Protein AF-A0A6J4RDT0-F1 (afdb_monomer)

Organism: NCBI:txid481133

Foldseek 3Di:
DVVVVCCPDPVNVVVVVVCVVPVVVVVVCCCPPVVLVPDPDDDDVSNVVSSVVSSVVVVVVVVVPDDDDDDDDDDDDDDDDDPPPPVVVVVVVCVVPPD

Radius of gyration: 31.19 Å; Cα contacts (8 Å, |Δi|>4): 28; chains: 1; bounding box: 70×36×75 Å

Secondary structure (DSSP, 8-state):
-HHHHHHHSHHHHHHHHHHHHHTHHHHHHHHHHSSGGG----SHHHHHHHHHHHHHHHHHHHHHT-------PPPPPPPPPPTTHHHHHHHHHHHHH--

Nearest PDB structures (foldseek):
  7qho-assembly1_I  TM=3.243E-01  e=5.105E+00  Corynebacterium glutamicum ATCC 13032

Mean predicted aligned error: 12.27 Å

pLDDT: mean 88.05, std 12.33, range [53.81, 98.19]

Structure (mmCIF, N/CA/C/O backbone):
data_AF-A0A6J4RDT0-F1
#
_entry.id   AF-A0A6J4RDT0-F1
#
loop_
_atom_site.group_PDB
_atom_site.id
_atom_site.type_symbol
_atom_site.label_atom_id
_atom_site.label_alt_id
_atom_site.label_comp_id
_atom_site.label_asym_id
_atom_site.label_entity_id
_atom_site.label_seq_id
_atom_site.pdbx_PDB_ins_code
_atom_site.Cartn_x
_atom_site.Cartn_y
_atom_site.Cartn_z
_atom_site.occupancy
_atom_site.B_iso_or_equiv
_atom_site.auth_seq_id
_atom_site.auth_comp_id
_atom_site.auth_asym_id
_atom_site.auth_at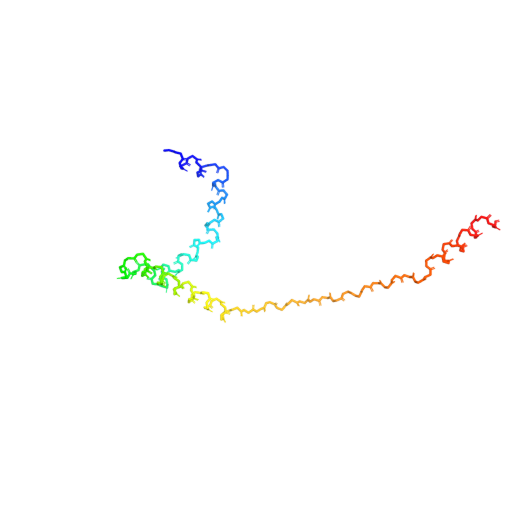om_id
_atom_site.pdbx_PDB_model_num
ATOM 1 N N . MET A 1 1 ? -17.204 -1.761 -25.384 1.00 74.19 1 MET A N 1
ATOM 2 C CA . MET A 1 1 ? -18.210 -1.179 -24.455 1.00 74.19 1 MET A CA 1
ATOM 3 C C . MET A 1 1 ? -18.653 -2.051 -23.260 1.00 74.19 1 MET A C 1
ATOM 5 O O . MET A 1 1 ? -19.203 -1.494 -22.318 1.00 74.19 1 MET A O 1
ATOM 9 N N . ARG A 1 2 ? -18.393 -3.372 -23.187 1.00 88.94 2 ARG A N 1
ATOM 10 C CA . ARG A 1 2 ? -18.879 -4.222 -22.063 1.00 88.94 2 ARG A CA 1
ATOM 11 C C . ARG A 1 2 ? -18.283 -3.895 -20.680 1.00 88.94 2 ARG A C 1
ATOM 13 O O . ARG A 1 2 ? -18.996 -3.928 -19.682 1.00 88.94 2 ARG A O 1
ATOM 20 N N . ALA A 1 3 ? -16.990 -3.578 -20.600 1.00 90.50 3 ALA A N 1
ATOM 21 C CA . ALA A 1 3 ? -16.331 -3.269 -19.325 1.00 90.50 3 ALA A CA 1
ATOM 22 C C . ALA A 1 3 ? -16.846 -1.962 -18.693 1.00 90.50 3 ALA A C 1
ATOM 24 O O . ALA A 1 3 ? -17.103 -1.918 -17.491 1.00 90.50 3 ALA A O 1
ATOM 25 N N . PHE A 1 4 ? -17.076 -0.934 -19.516 1.00 93.19 4 PHE A N 1
ATOM 26 C CA . PHE A 1 4 ? -17.646 0.341 -19.079 1.00 93.19 4 PHE A CA 1
ATOM 27 C C . PHE A 1 4 ? -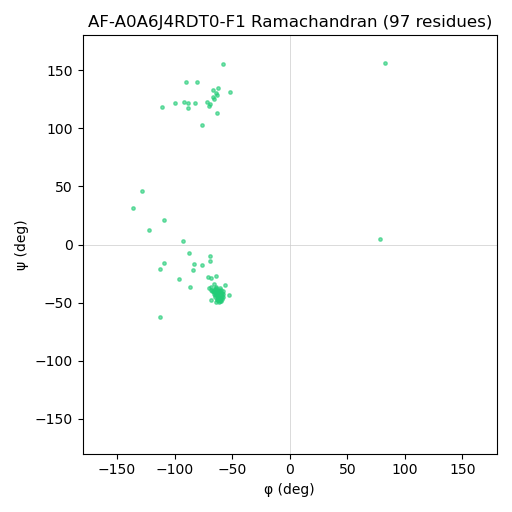19.055 0.157 -18.498 1.00 93.19 4 PHE A C 1
ATOM 29 O O . PHE A 1 4 ? -19.323 0.594 -17.380 1.00 93.19 4 PHE A O 1
ATOM 36 N N . ALA A 1 5 ? -19.922 -0.592 -19.188 1.00 95.00 5 ALA A N 1
ATOM 37 C CA . ALA A 1 5 ? -21.261 -0.912 -18.690 1.00 95.00 5 ALA A CA 1
ATOM 38 C C . ALA A 1 5 ? -21.224 -1.646 -17.330 1.00 95.00 5 ALA A C 1
ATOM 40 O O . ALA A 1 5 ? -21.981 -1.316 -16.416 1.00 95.00 5 ALA A O 1
ATOM 41 N N . ARG A 1 6 ? -20.281 -2.585 -17.139 1.00 93.25 6 ARG A N 1
ATOM 42 C CA . ARG A 1 6 ? -20.078 -3.277 -15.850 1.00 93.25 6 ARG A CA 1
ATOM 43 C C . ARG A 1 6 ? -19.653 -2.322 -14.734 1.00 93.25 6 ARG A C 1
ATOM 45 O O . ARG A 1 6 ? -20.168 -2.437 -13.622 1.00 93.25 6 ARG A O 1
ATOM 52 N N . GLN A 1 7 ? -18.760 -1.373 -15.016 1.00 93.81 7 GLN A N 1
ATOM 53 C CA . GLN A 1 7 ? -18.344 -0.360 -14.040 1.00 93.81 7 GLN A CA 1
ATOM 54 C C . GLN A 1 7 ? -19.482 0.594 -13.656 1.00 93.81 7 GLN A C 1
ATOM 56 O O . GLN A 1 7 ? -19.560 0.998 -12.497 1.00 93.81 7 GLN A O 1
ATOM 61 N N . GLN A 1 8 ? -20.379 0.919 -14.593 1.00 95.38 8 GLN A N 1
ATOM 62 C CA . GLN A 1 8 ? -21.519 1.810 -14.348 1.00 95.38 8 GLN A CA 1
ATOM 63 C C . GLN A 1 8 ? -22.668 1.160 -13.563 1.00 95.38 8 GLN A C 1
ATOM 65 O O . GLN A 1 8 ? -23.494 1.870 -12.982 1.00 95.38 8 GLN A O 1
ATOM 70 N N . SER A 1 9 ? -22.708 -0.174 -13.488 1.00 97.25 9 SER A N 1
ATOM 71 C CA . SER A 1 9 ? -23.679 -0.898 -12.661 1.00 97.25 9 SER A CA 1
ATOM 72 C C . SER A 1 9 ? -23.587 -0.506 -11.178 1.00 97.25 9 SER A C 1
ATOM 74 O O . SER A 1 9 ? -22.530 -0.107 -10.682 1.00 97.25 9 SER A O 1
ATOM 76 N N . ARG A 1 10 ? -24.682 -0.681 -10.423 1.00 97.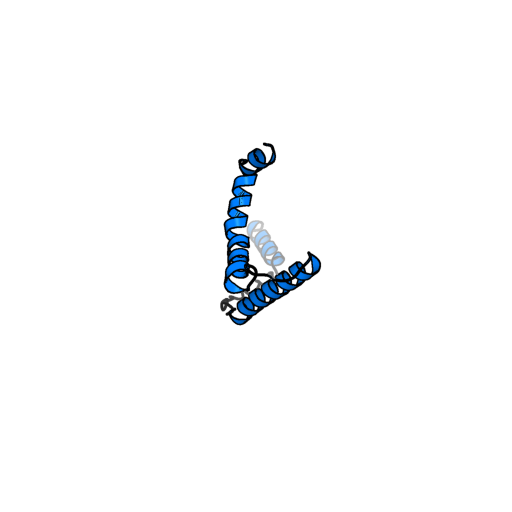00 10 ARG A N 1
ATOM 77 C CA . ARG A 1 10 ? -24.693 -0.458 -8.961 1.00 97.00 10 ARG A CA 1
ATOM 78 C C . ARG A 1 10 ? -23.576 -1.237 -8.252 1.00 97.00 10 ARG A C 1
ATOM 80 O O . ARG A 1 10 ? -22.869 -0.674 -7.416 1.00 97.00 10 ARG A O 1
ATOM 87 N N . LYS A 1 11 ? -23.371 -2.504 -8.636 1.00 97.19 11 LYS A N 1
ATOM 88 C CA . LYS A 1 11 ? -22.282 -3.356 -8.131 1.00 97.19 11 LYS A CA 1
ATOM 89 C C . LYS A 1 11 ? -20.913 -2.763 -8.470 1.00 97.19 11 LYS A C 1
ATOM 91 O O . LYS A 1 11 ? -20.087 -2.608 -7.577 1.00 97.19 11 LYS A O 1
ATOM 96 N N . GLY A 1 12 ? -20.689 -2.376 -9.726 1.00 97.12 12 GLY A N 1
ATOM 97 C CA . GLY A 1 12 ? -19.435 -1.765 -10.179 1.00 97.12 12 GLY A CA 1
ATOM 98 C C . GLY A 1 12 ? -19.087 -0.487 -9.414 1.00 97.12 12 GLY A C 1
ATOM 99 O O . GLY A 1 12 ? -17.967 -0.347 -8.923 1.00 97.12 12 GLY A O 1
ATOM 100 N N . LYS A 1 13 ? -20.069 0.399 -9.214 1.00 96.81 13 LYS A N 1
ATOM 101 C CA . LYS A 1 13 ? -19.910 1.636 -8.434 1.00 96.81 13 LYS A CA 1
ATOM 102 C C . LYS A 1 13 ? -19.558 1.359 -6.971 1.00 96.81 13 LYS A C 1
ATOM 104 O O . LYS A 1 13 ? -18.642 1.989 -6.443 1.00 96.81 13 LYS A O 1
ATOM 109 N N . ARG A 1 14 ? -20.230 0.394 -6.327 1.00 97.62 14 ARG A N 1
ATOM 110 C CA . ARG A 1 14 ? -19.909 -0.033 -4.952 1.00 97.62 14 ARG A CA 1
ATOM 111 C C . ARG A 1 14 ? -18.478 -0.571 -4.859 1.00 97.62 14 ARG A C 1
ATOM 113 O O . ARG A 1 14 ? -17.721 -0.121 -4.006 1.00 97.62 14 ARG A O 1
ATOM 120 N N . MET A 1 15 ? -18.088 -1.468 -5.765 1.00 96.88 15 MET A N 1
ATOM 121 C CA . MET A 1 15 ? -16.741 -2.050 -5.770 1.00 96.88 15 MET A CA 1
ATOM 122 C C . MET A 1 15 ? -15.652 -1.008 -6.039 1.00 96.88 15 MET A C 1
ATOM 124 O O . MET A 1 15 ? -14.594 -1.059 -5.417 1.00 96.88 15 MET A O 1
ATOM 128 N N . LYS A 1 16 ? -15.912 -0.023 -6.911 1.00 95.56 16 LYS A N 1
ATOM 129 C CA . LYS A 1 16 ? -14.987 1.095 -7.146 1.00 95.56 16 LYS A CA 1
ATOM 130 C C . LYS A 1 16 ? -14.740 1.891 -5.864 1.00 95.56 16 LYS A C 1
ATOM 132 O O . LYS A 1 16 ? -13.582 2.133 -5.538 1.00 95.56 16 LYS A O 1
ATOM 137 N N . ARG A 1 17 ? -15.802 2.265 -5.141 1.00 96.56 17 ARG A N 1
ATOM 138 C CA . ARG A 1 17 ? -15.688 3.005 -3.871 1.00 96.56 17 ARG A CA 1
ATOM 139 C C . ARG A 1 17 ? -14.903 2.21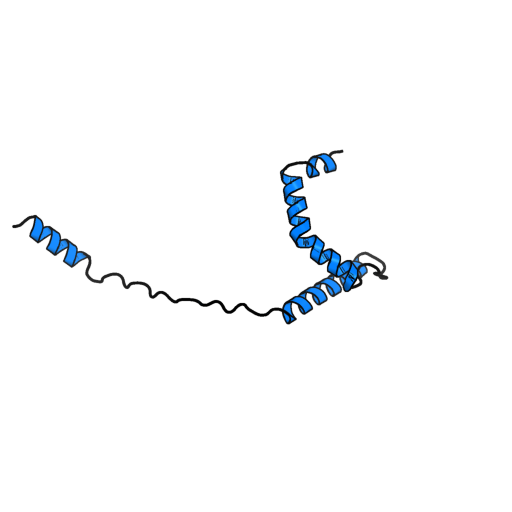3 -2.829 1.00 96.56 17 ARG A C 1
ATOM 141 O O . ARG A 1 17 ? -13.985 2.760 -2.237 1.00 96.56 17 ARG A O 1
ATOM 148 N N . LEU A 1 18 ? -15.204 0.921 -2.679 1.00 96.75 18 LEU A N 1
ATOM 149 C CA . LEU A 1 18 ? -14.481 0.045 -1.755 1.00 96.75 18 LEU A CA 1
ATOM 150 C C . LEU A 1 18 ? -12.986 -0.021 -2.089 1.00 96.75 18 LEU A C 1
ATOM 152 O O . LEU A 1 18 ? -12.149 0.091 -1.202 1.00 96.75 18 LEU A O 1
ATOM 156 N N . ARG A 1 19 ? -12.632 -0.156 -3.373 1.00 96.44 19 ARG A N 1
ATOM 157 C CA . ARG A 1 19 ? -11.231 -0.154 -3.820 1.00 96.44 19 ARG A CA 1
ATOM 158 C C . ARG A 1 19 ? -10.536 1.167 -3.478 1.00 96.44 19 ARG A C 1
ATOM 160 O O . ARG A 1 19 ? -9.430 1.155 -2.947 1.00 96.44 19 ARG A O 1
ATOM 167 N N . GLN A 1 20 ? -11.208 2.288 -3.755 1.00 96.25 20 GLN A N 1
ATOM 168 C CA . GLN A 1 20 ? -10.710 3.634 -3.463 1.00 96.25 20 GLN A CA 1
ATOM 169 C C . GLN A 1 20 ? -10.468 3.862 -1.969 1.00 96.25 20 GLN A C 1
ATOM 171 O O . GLN A 1 20 ? -9.490 4.511 -1.622 1.00 96.25 20 GLN A O 1
ATOM 176 N N . SER A 1 21 ? -11.314 3.316 -1.093 1.00 96.56 21 SER A N 1
ATOM 177 C CA . SER A 1 21 ? -11.158 3.480 0.355 1.00 96.56 21 SER A CA 1
ATOM 178 C C . SER A 1 21 ? -10.178 2.495 0.997 1.00 96.56 21 SER A C 1
ATOM 180 O O . SER A 1 21 ? -9.757 2.727 2.125 1.00 96.56 21 SER A O 1
ATOM 182 N N . THR A 1 22 ? -9.816 1.401 0.320 1.00 95.38 22 THR A N 1
ATOM 183 C CA . THR A 1 22 ? -9.000 0.326 0.915 1.00 95.38 22 THR A CA 1
ATOM 184 C C . THR A 1 22 ? -7.611 0.225 0.300 1.00 95.38 22 THR A C 1
ATOM 186 O O . THR A 1 22 ? -6.615 0.424 0.990 1.00 95.38 22 THR A O 1
ATOM 189 N N . VAL A 1 23 ? -7.521 -0.077 -0.996 1.00 94.69 23 VAL A N 1
ATOM 190 C CA . VAL A 1 23 ? -6.247 -0.447 -1.630 1.00 94.69 23 VAL A CA 1
ATOM 191 C C . VAL A 1 23 ? -5.547 0.724 -2.312 1.00 94.69 23 VAL A C 1
ATOM 193 O O . VAL A 1 23 ? -4.319 0.752 -2.332 1.00 94.69 23 VAL A O 1
ATOM 196 N N . GLU A 1 24 ? -6.281 1.722 -2.817 1.00 96.88 24 GLU A N 1
ATOM 197 C CA . GLU A 1 24 ? -5.659 2.888 -3.471 1.00 96.88 24 GLU A CA 1
ATOM 198 C C . GLU A 1 24 ? -4.731 3.701 -2.549 1.00 96.88 24 GLU A C 1
ATOM 200 O O . GLU A 1 24 ? -3.648 4.072 -3.006 1.00 96.88 24 GLU A O 1
ATOM 205 N N . PRO A 1 25 ? -5.056 3.941 -1.261 1.00 95.75 25 PRO A N 1
ATOM 206 C CA . PRO A 1 25 ? -4.158 4.673 -0.366 1.00 95.75 25 PRO A CA 1
ATOM 207 C C . PRO A 1 25 ? -2.831 3.936 -0.126 1.00 95.75 25 PRO A C 1
ATOM 209 O O . PRO A 1 25 ? -1.760 4.550 -0.063 1.00 95.75 25 PRO A O 1
ATOM 212 N N . VAL A 1 26 ? -2.883 2.602 -0.030 1.00 95.50 26 VAL A N 1
ATOM 213 C CA . VAL A 1 26 ? -1.690 1.759 0.128 1.00 95.50 26 VAL A CA 1
ATOM 214 C C . VAL A 1 26 ? -0.854 1.790 -1.148 1.00 95.50 26 VAL A C 1
ATOM 216 O O . VAL A 1 26 ? 0.345 2.050 -1.078 1.00 95.50 26 VAL A O 1
ATOM 219 N N . PHE A 1 27 ? -1.472 1.613 -2.321 1.00 95.62 27 PHE A N 1
ATOM 220 C CA . PHE A 1 27 ? -0.754 1.693 -3.596 1.00 95.62 27 PHE A CA 1
ATOM 221 C C . PHE A 1 27 ? -0.099 3.057 -3.817 1.00 95.62 27 PHE A C 1
ATOM 223 O O . PHE A 1 27 ? 1.069 3.103 -4.201 1.00 95.62 27 PHE A O 1
ATOM 230 N N . GLY A 1 28 ? -0.794 4.156 -3.508 1.00 97.00 28 GLY A N 1
ATOM 231 C CA . GLY A 1 28 ? -0.212 5.497 -3.568 1.00 97.00 28 GLY A CA 1
ATOM 232 C C . GLY A 1 28 ? 1.020 5.622 -2.673 1.00 97.00 28 GLY A C 1
ATOM 233 O O . GLY A 1 28 ? 2.055 6.130 -3.106 1.00 97.00 28 GLY A O 1
ATOM 234 N N . SER A 1 29 ? 0.955 5.065 -1.460 1.00 96.94 29 SER A N 1
ATOM 235 C CA . SER A 1 29 ? 2.094 5.062 -0.542 1.00 96.94 29 SER A CA 1
ATOM 236 C C . SER A 1 29 ? 3.290 4.310 -1.123 1.00 96.94 29 SER A C 1
ATOM 238 O O . SER A 1 29 ? 4.408 4.823 -1.105 1.00 96.94 29 SER A O 1
ATOM 240 N N . LEU A 1 30 ? 3.061 3.118 -1.680 1.00 97.62 30 LEU A N 1
ATOM 241 C CA . LEU A 1 30 ? 4.126 2.303 -2.260 1.00 97.62 30 LEU A CA 1
ATOM 242 C C . LEU A 1 30 ? 4.775 2.968 -3.487 1.00 97.62 30 LEU A C 1
ATOM 244 O O . LEU A 1 30 ? 5.999 2.953 -3.626 1.00 97.62 30 LEU A O 1
ATOM 248 N N . ILE A 1 31 ? 3.968 3.593 -4.351 1.00 97.19 31 ILE A N 1
ATOM 249 C CA . ILE A 1 31 ? 4.429 4.311 -5.548 1.00 97.19 31 ILE A CA 1
ATOM 250 C C . ILE A 1 31 ? 5.285 5.519 -5.169 1.00 97.19 31 ILE A C 1
ATOM 252 O O . ILE A 1 31 ? 6.382 5.677 -5.709 1.00 97.19 31 ILE A O 1
ATOM 256 N N . HIS A 1 32 ? 4.809 6.359 -4.249 1.00 97.06 32 HIS A N 1
ATOM 257 C CA . HIS A 1 32 ? 5.450 7.640 -3.957 1.00 97.06 32 HIS A CA 1
ATOM 258 C C . HIS A 1 32 ? 6.574 7.555 -2.922 1.00 97.06 32 HIS A C 1
ATOM 260 O O . HIS A 1 32 ? 7.576 8.246 -3.084 1.00 97.06 32 HIS A O 1
ATOM 266 N N . TYR A 1 33 ? 6.442 6.708 -1.896 1.00 96.19 33 TYR A N 1
ATOM 267 C CA . TYR A 1 33 ? 7.363 6.690 -0.750 1.00 96.19 33 TYR A CA 1
ATOM 268 C C . TYR A 1 33 ? 8.217 5.425 -0.640 1.00 96.19 33 TYR A C 1
ATOM 270 O O . TYR A 1 33 ? 9.265 5.473 -0.007 1.00 96.19 33 TYR A O 1
ATOM 278 N N . TYR A 1 34 ? 7.811 4.309 -1.256 1.00 96.50 34 TYR A N 1
ATOM 279 C CA . TYR A 1 34 ? 8.580 3.051 -1.237 1.00 96.50 34 TYR A CA 1
ATOM 280 C C . TYR A 1 34 ? 9.209 2.722 -2.599 1.00 96.50 34 TYR A C 1
ATOM 282 O O . TYR A 1 34 ? 9.546 1.576 -2.882 1.00 96.50 34 TYR A O 1
ATOM 290 N N . GLY A 1 35 ? 9.371 3.734 -3.457 1.00 94.12 35 GLY A N 1
ATOM 291 C CA . GLY A 1 35 ? 10.172 3.634 -4.676 1.00 94.12 35 GLY A CA 1
ATOM 292 C C . GLY A 1 35 ? 9.508 2.923 -5.858 1.00 94.12 35 GLY A C 1
ATOM 293 O O . GLY A 1 35 ? 10.154 2.789 -6.898 1.00 94.12 35 GLY A O 1
ATOM 294 N N . LEU A 1 36 ? 8.227 2.523 -5.778 1.00 96.94 36 LEU A N 1
ATOM 295 C CA . LEU A 1 36 ? 7.594 1.807 -6.896 1.00 96.94 36 LEU A CA 1
ATOM 296 C C . LEU A 1 36 ? 7.361 2.680 -8.151 1.00 96.94 36 LEU A C 1
ATOM 298 O O . LEU A 1 36 ? 7.143 2.138 -9.231 1.00 96.94 36 LEU A O 1
ATOM 302 N N . ARG A 1 37 ? 7.454 4.019 -8.064 1.00 96.50 37 ARG A N 1
ATOM 303 C CA . ARG A 1 37 ? 7.372 4.918 -9.238 1.00 96.50 37 ARG A CA 1
ATOM 304 C C . ARG A 1 37 ? 8.566 4.796 -10.194 1.00 96.50 37 ARG A C 1
ATOM 306 O O . ARG A 1 37 ? 8.417 5.096 -11.373 1.00 96.50 37 ARG A O 1
ATOM 313 N N . ARG A 1 38 ? 9.750 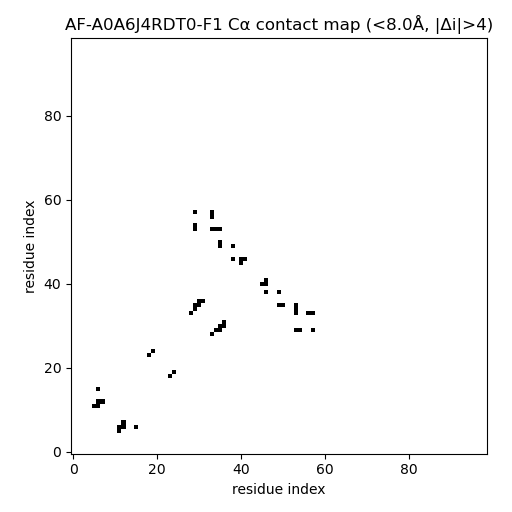4.429 -9.692 1.00 94.12 38 ARG A N 1
ATOM 314 C CA . ARG A 1 38 ? 11.018 4.434 -10.450 1.00 94.12 38 ARG A CA 1
ATOM 315 C C . ARG A 1 38 ? 11.740 3.091 -10.338 1.00 94.12 38 ARG A C 1
ATOM 317 O O . ARG A 1 38 ? 12.936 3.035 -10.073 1.00 94.12 38 ARG A O 1
ATOM 324 N N . ILE A 1 39 ? 11.002 1.997 -10.504 1.00 94.56 39 ILE A N 1
ATOM 325 C CA . ILE A 1 39 ? 11.579 0.651 -10.470 1.00 94.56 39 ILE A CA 1
ATOM 326 C C . ILE A 1 39 ? 12.444 0.443 -11.721 1.00 94.56 39 ILE A C 1
ATOM 328 O O . ILE A 1 39 ? 11.933 0.477 -12.836 1.00 94.56 39 ILE A O 1
ATOM 332 N N . GLY A 1 40 ? 13.742 0.192 -11.532 1.00 94.31 40 GLY A N 1
ATOM 333 C CA . GLY A 1 40 ? 14.705 -0.048 -12.619 1.00 94.31 40 GLY A CA 1
ATOM 334 C C . GLY A 1 40 ? 14.921 -1.519 -12.996 1.00 94.31 40 GLY A C 1
ATOM 335 O O . GLY A 1 40 ? 15.777 -1.815 -13.826 1.00 94.31 40 GLY A O 1
ATOM 336 N N . VAL A 1 41 ? 14.198 -2.463 -12.380 1.00 96.25 41 VAL A N 1
ATOM 337 C CA . VAL A 1 41 ? 14.399 -3.901 -12.635 1.00 96.25 41 VAL A CA 1
ATOM 338 C C . VAL A 1 41 ? 13.697 -4.346 -13.919 1.00 96.25 41 VAL A C 1
ATOM 340 O O . VAL A 1 41 ? 12.566 -3.948 -14.199 1.00 96.25 41 VAL A O 1
ATOM 343 N N . ARG A 1 42 ? 14.354 -5.213 -14.696 1.00 94.44 42 ARG A N 1
ATOM 344 C CA . ARG A 1 42 ? 13.797 -5.768 -15.938 1.00 94.44 42 ARG A CA 1
ATOM 345 C C . ARG A 1 42 ? 13.037 -7.066 -15.658 1.00 94.44 42 ARG A C 1
ATOM 347 O O . ARG A 1 42 ? 13.490 -7.916 -14.895 1.00 94.44 42 ARG A O 1
ATOM 354 N N . GLY A 1 43 ? 11.897 -7.234 -16.324 1.00 96.25 43 GLY A N 1
ATOM 355 C CA . GLY A 1 43 ? 11.098 -8.459 -16.280 1.00 96.25 43 GLY A CA 1
ATOM 356 C C . GLY A 1 43 ? 10.151 -8.576 -15.078 1.00 96.25 43 GLY A C 1
ATOM 357 O O . GLY A 1 43 ? 10.348 -7.991 -14.011 1.00 96.25 43 GLY A O 1
ATOM 358 N N . LYS A 1 44 ? 9.097 -9.383 -15.259 1.00 96.06 44 LYS A N 1
ATOM 359 C CA . LYS A 1 44 ? 8.007 -9.564 -14.283 1.00 96.06 44 LYS A CA 1
ATOM 360 C C . LYS A 1 44 ? 8.496 -10.117 -12.941 1.00 96.06 44 LYS A C 1
ATOM 362 O O . LYS A 1 44 ? 8.049 -9.660 -11.893 1.00 96.06 44 LYS A O 1
ATOM 367 N N . ALA A 1 45 ? 9.426 -11.071 -12.972 1.00 96.62 45 ALA A N 1
ATOM 368 C CA . ALA A 1 45 ? 9.961 -11.692 -11.762 1.00 96.62 45 ALA A CA 1
ATOM 369 C C . ALA A 1 45 ? 10.710 -10.679 -10.879 1.00 96.62 45 ALA A C 1
ATOM 371 O O . ALA A 1 45 ? 10.486 -10.636 -9.671 1.00 96.62 45 ALA A O 1
ATOM 372 N N . GLY A 1 46 ? 11.546 -9.823 -11.479 1.00 96.12 46 GLY A N 1
ATOM 373 C CA . GLY A 1 46 ? 12.244 -8.756 -10.759 1.00 96.12 46 GLY A CA 1
ATOM 374 C C . GLY A 1 46 ? 11.271 -7.739 -10.166 1.00 96.12 46 GLY A C 1
ATOM 375 O O . GLY A 1 46 ? 11.352 -7.428 -8.978 1.00 96.12 46 GLY A O 1
ATOM 376 N N . ALA A 1 47 ? 10.302 -7.276 -10.963 1.00 95.94 47 ALA A N 1
ATOM 377 C CA . ALA A 1 47 ? 9.311 -6.298 -10.512 1.00 95.94 47 ALA A CA 1
ATOM 378 C C . ALA A 1 47 ? 8.470 -6.834 -9.343 1.00 95.94 47 ALA A C 1
ATOM 380 O O . ALA A 1 47 ? 8.222 -6.113 -8.377 1.00 95.94 47 ALA A O 1
ATOM 381 N N . SER A 1 48 ? 8.102 -8.120 -9.386 1.00 97.06 48 SER A N 1
ATOM 382 C CA . SER A 1 48 ? 7.376 -8.782 -8.300 1.00 97.06 48 SER A CA 1
ATOM 383 C C . SER A 1 48 ? 8.177 -8.807 -6.997 1.00 97.06 48 SER A C 1
ATOM 385 O O . SER A 1 48 ? 7.603 -8.585 -5.934 1.00 97.06 48 SER A O 1
ATOM 387 N N . LYS A 1 49 ? 9.495 -9.042 -7.054 1.00 97.12 49 LYS A N 1
ATOM 388 C CA . LYS A 1 49 ? 10.358 -9.026 -5.861 1.00 97.12 49 LYS A CA 1
ATOM 389 C C . LYS A 1 49 ? 10.430 -7.631 -5.239 1.00 97.12 49 LYS A C 1
ATOM 391 O O . LYS A 1 49 ? 10.265 -7.500 -4.031 1.00 97.12 49 LYS A O 1
ATOM 396 N N . VAL A 1 50 ? 10.614 -6.593 -6.058 1.00 97.69 50 VAL A N 1
ATOM 397 C CA . VAL A 1 50 ? 10.648 -5.197 -5.583 1.00 97.69 50 VAL A CA 1
ATOM 398 C C . VAL A 1 50 ? 9.304 -4.789 -4.978 1.00 97.69 50 VAL A C 1
ATOM 400 O O . VAL A 1 50 ? 9.268 -4.179 -3.912 1.00 97.69 50 VAL A O 1
ATOM 403 N N . MET A 1 51 ? 8.194 -5.177 -5.611 1.00 97.12 51 MET A N 1
ATOM 404 C CA . MET A 1 51 ? 6.851 -4.938 -5.082 1.00 97.12 51 MET A CA 1
ATOM 405 C C . MET A 1 51 ? 6.648 -5.605 -3.715 1.00 97.12 51 MET A C 1
ATOM 407 O O . MET A 1 51 ? 6.149 -4.955 -2.797 1.00 97.12 51 MET A O 1
ATOM 411 N N . LEU A 1 52 ? 7.054 -6.872 -3.565 1.00 97.69 52 LEU A N 1
ATOM 412 C CA . LEU A 1 52 ? 6.972 -7.588 -2.289 1.00 97.69 52 LEU A CA 1
ATOM 413 C C . LEU A 1 52 ? 7.836 -6.923 -1.218 1.00 97.69 52 LEU A C 1
ATOM 415 O O . LEU A 1 52 ? 7.356 -6.699 -0.113 1.00 97.69 52 LEU A O 1
ATOM 419 N N . LEU A 1 53 ? 9.070 -6.539 -1.548 1.00 97.75 53 LEU A N 1
ATOM 420 C CA . LEU A 1 53 ? 9.965 -5.846 -0.622 1.00 97.75 53 LEU A CA 1
ATOM 421 C C . LEU A 1 53 ? 9.357 -4.527 -0.127 1.00 97.75 53 LEU A C 1
ATOM 423 O O . LEU A 1 53 ? 9.326 -4.277 1.078 1.00 97.75 53 LEU A O 1
ATOM 427 N N . ALA A 1 54 ? 8.815 -3.713 -1.035 1.00 97.75 54 ALA A N 1
ATOM 428 C CA . ALA A 1 54 ? 8.151 -2.461 -0.684 1.00 97.75 54 ALA A CA 1
ATOM 429 C C . ALA A 1 54 ? 6.915 -2.690 0.204 1.00 97.75 54 ALA A C 1
ATOM 431 O O . ALA A 1 54 ? 6.730 -1.992 1.203 1.00 97.75 54 ALA A O 1
ATOM 432 N N . ALA A 1 55 ? 6.085 -3.686 -0.123 1.00 97.25 55 ALA A N 1
ATOM 433 C CA . ALA A 1 55 ? 4.908 -4.039 0.667 1.00 97.25 55 ALA A CA 1
ATOM 434 C C . ALA A 1 55 ? 5.281 -4.531 2.076 1.00 97.25 55 ALA A C 1
ATOM 436 O O . ALA A 1 55 ? 4.668 -4.114 3.060 1.00 97.25 55 ALA A O 1
ATOM 437 N N . THR A 1 56 ? 6.319 -5.362 2.188 1.00 98.19 56 THR A N 1
ATOM 438 C CA . THR A 1 56 ? 6.846 -5.831 3.474 1.00 98.19 56 THR A CA 1
ATOM 439 C C . THR A 1 56 ? 7.358 -4.661 4.306 1.00 98.19 56 THR A C 1
ATOM 441 O O . THR A 1 56 ? 6.951 -4.519 5.455 1.00 98.19 56 THR A O 1
ATOM 444 N N . ALA A 1 57 ? 8.161 -3.763 3.728 1.00 97.94 57 ALA A N 1
ATOM 445 C CA . ALA A 1 57 ? 8.651 -2.574 4.425 1.00 97.94 57 ALA A CA 1
ATOM 446 C C . ALA A 1 57 ? 7.504 -1.673 4.929 1.00 97.94 57 ALA A C 1
ATOM 448 O O . ALA A 1 57 ? 7.542 -1.196 6.067 1.00 97.94 57 ALA A O 1
ATOM 449 N N . PHE A 1 58 ? 6.454 -1.482 4.122 1.00 97.44 58 PHE A N 1
ATOM 450 C CA . PHE A 1 58 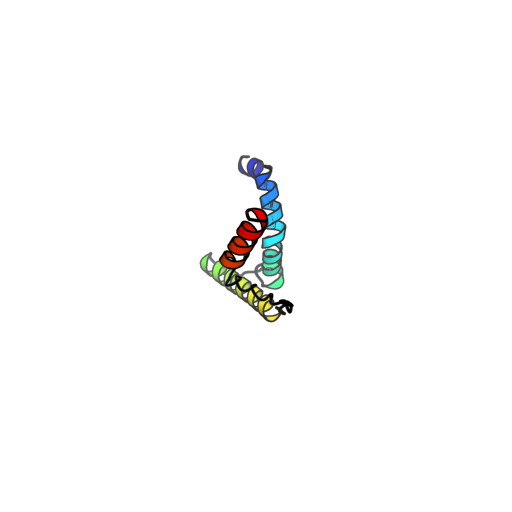? 5.257 -0.743 4.531 1.00 97.44 58 PHE A CA 1
ATOM 451 C C . PHE A 1 58 ? 4.555 -1.395 5.727 1.00 97.44 58 PHE A C 1
ATOM 453 O O . PHE A 1 58 ? 4.246 -0.715 6.711 1.00 97.44 58 PHE A O 1
ATOM 460 N N . ASN A 1 59 ? 4.339 -2.710 5.667 1.00 96.50 59 ASN A N 1
ATOM 461 C CA . ASN A 1 59 ? 3.695 -3.458 6.743 1.00 96.50 59 ASN A CA 1
ATOM 462 C C . ASN A 1 59 ? 4.526 -3.446 8.029 1.00 96.50 59 ASN A C 1
ATOM 464 O O . ASN A 1 59 ? 3.966 -3.226 9.100 1.00 96.50 59 ASN A O 1
ATOM 468 N N . LEU A 1 60 ? 5.850 -3.596 7.933 1.00 98.06 60 LEU A N 1
ATOM 469 C CA . LEU A 1 60 ? 6.753 -3.513 9.082 1.00 98.06 60 LEU A CA 1
ATOM 470 C C . LEU A 1 60 ? 6.677 -2.136 9.748 1.00 98.06 60 LEU A C 1
ATOM 472 O O . LEU A 1 60 ? 6.487 -2.049 10.958 1.00 98.06 60 LEU A O 1
ATOM 476 N N . LYS A 1 61 ? 6.714 -1.043 8.975 1.00 96.81 61 LYS A N 1
ATOM 477 C CA . LYS A 1 61 ? 6.543 0.313 9.524 1.00 96.81 61 LYS A CA 1
ATOM 478 C C . LYS A 1 61 ? 5.192 0.484 10.222 1.00 96.81 61 LYS A C 1
ATOM 480 O O . LYS A 1 61 ? 5.120 1.148 11.255 1.00 96.81 61 LYS A O 1
ATOM 485 N N . LYS A 1 62 ? 4.120 -0.090 9.664 1.00 95.00 62 LYS A N 1
ATOM 486 C CA . LYS A 1 62 ? 2.786 -0.077 10.283 1.00 95.00 62 LYS A CA 1
ATOM 487 C C . LYS A 1 62 ? 2.775 -0.860 11.598 1.00 95.00 62 LYS A C 1
ATOM 489 O O . LYS A 1 62 ? 2.221 -0.360 12.570 1.00 95.00 62 LYS A O 1
ATOM 494 N N . TYR A 1 63 ? 3.407 -2.031 11.629 1.00 96.38 63 TYR A N 1
ATOM 495 C CA . TYR A 1 63 ? 3.521 -2.871 12.820 1.00 96.38 63 TYR A CA 1
ATOM 496 C C . TYR A 1 63 ? 4.293 -2.166 13.941 1.00 96.38 63 TYR A C 1
ATOM 498 O O . TYR A 1 63 ? 3.805 -2.079 15.058 1.00 96.38 63 TYR A O 1
ATOM 506 N N . LEU A 1 64 ? 5.435 -1.548 13.630 1.00 96.75 64 LEU A N 1
ATOM 507 C CA . LEU A 1 64 ? 6.236 -0.804 14.612 1.00 96.75 64 LEU A CA 1
ATOM 508 C C . LEU A 1 64 ? 5.511 0.423 15.188 1.00 96.75 64 LEU A C 1
ATOM 510 O O . LEU A 1 64 ? 5.795 0.850 16.301 1.00 96.75 64 LEU A O 1
ATOM 514 N N . LYS A 1 65 ? 4.583 1.012 14.428 1.00 94.56 65 LYS A N 1
ATOM 515 C CA . LYS A 1 65 ? 3.755 2.140 14.880 1.00 94.56 65 LYS A CA 1
ATOM 516 C C . LYS A 1 65 ? 2.482 1.707 15.604 1.00 94.56 65 LYS A C 1
ATOM 518 O O . LYS A 1 65 ? 1.757 2.572 16.097 1.00 94.56 65 LYS A O 1
ATOM 523 N N . PHE A 1 66 ? 2.174 0.413 15.627 1.00 94.88 66 PHE A N 1
ATOM 524 C CA . PHE A 1 66 ? 0.960 -0.087 16.245 1.00 94.88 66 PHE A CA 1
ATOM 525 C C . PHE A 1 66 ? 1.042 0.084 17.762 1.00 94.88 66 PHE A C 1
ATOM 527 O O . PHE A 1 66 ? 1.932 -0.451 18.416 1.00 94.88 66 PHE A O 1
ATOM 534 N N . LYS A 1 67 ? 0.091 0.835 18.318 1.00 91.31 67 LYS A N 1
ATOM 535 C CA . LYS A 1 67 ? -0.140 0.926 19.758 1.00 91.31 67 LYS A CA 1
ATOM 536 C C . LYS A 1 67 ? -1.475 0.239 20.036 1.00 91.31 67 LYS A C 1
ATOM 538 O O . LYS A 1 67 ? -2.477 0.690 19.473 1.00 91.31 67 LYS A O 1
ATOM 543 N N . PRO A 1 68 ? -1.512 -0.846 20.828 1.00 86.00 68 PRO A N 1
ATOM 544 C CA . PRO A 1 68 ? -2.770 -1.495 21.152 1.00 86.00 68 PRO A CA 1
ATOM 545 C C . PRO A 1 68 ? -3.651 -0.514 21.926 1.00 86.00 68 PRO A C 1
ATOM 547 O O . PRO A 1 68 ? -3.187 0.173 22.836 1.00 86.00 68 PRO A O 1
ATOM 550 N N . VAL A 1 69 ? -4.925 -0.441 21.554 1.00 84.75 69 VAL A N 1
ATOM 551 C CA . VAL A 1 69 ? -5.920 0.237 22.384 1.00 84.75 69 VAL A CA 1
ATOM 552 C C . VAL A 1 69 ? -6.158 -0.664 23.588 1.00 84.75 69 VAL A C 1
ATOM 554 O O . VAL A 1 69 ? -6.498 -1.834 23.414 1.00 84.75 69 VAL A O 1
ATOM 557 N N . ALA A 1 70 ? -5.950 -0.143 24.796 1.00 79.75 70 ALA A N 1
ATOM 558 C CA . AL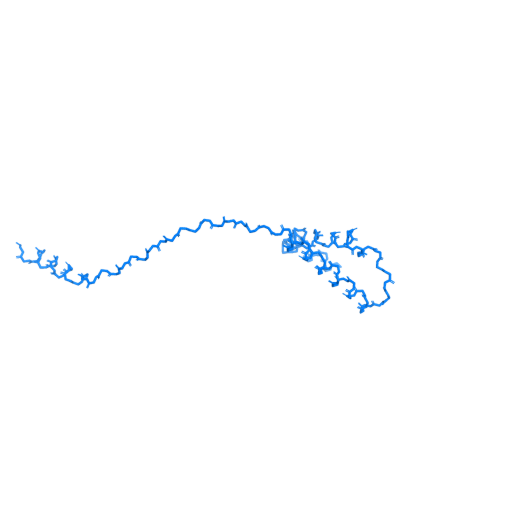A A 1 70 ? -6.317 -0.859 26.009 1.00 79.75 70 ALA A CA 1
ATOM 559 C C . ALA A 1 70 ? -7.841 -1.052 26.009 1.00 79.75 70 ALA A C 1
ATOM 561 O O . ALA A 1 70 ? -8.597 -0.083 26.062 1.00 79.75 70 ALA A O 1
ATOM 562 N N . VAL A 1 71 ? -8.290 -2.300 25.888 1.00 82.19 71 VAL A N 1
ATOM 563 C CA . VAL A 1 71 ? -9.710 -2.647 25.971 1.00 82.19 71 VAL A CA 1
ATOM 564 C C . VAL A 1 71 ? -10.026 -2.911 27.437 1.00 82.19 71 VAL A C 1
ATOM 566 O O . VAL A 1 71 ? -9.475 -3.833 28.030 1.00 82.19 71 VAL A O 1
ATOM 569 N N . ILE A 1 72 ? -10.910 -2.106 28.026 1.00 78.94 72 ILE A N 1
ATOM 570 C CA . ILE A 1 72 ? -11.455 -2.385 29.356 1.00 78.94 72 ILE A CA 1
ATOM 571 C C . ILE A 1 72 ? -12.500 -3.489 29.184 1.00 78.94 72 ILE A C 1
ATOM 573 O O . ILE A 1 72 ? -13.598 -3.243 28.687 1.00 78.94 72 ILE A O 1
ATOM 577 N N . SER A 1 73 ? -12.147 -4.718 29.550 1.00 80.81 73 SER A N 1
ATOM 578 C CA . SER A 1 73 ? -13.085 -5.838 29.600 1.00 80.81 73 SER A CA 1
ATOM 579 C C . SER A 1 73 ? -13.692 -5.940 30.996 1.00 80.81 73 SER A C 1
ATOM 581 O O . SER A 1 73 ? -12.962 -6.108 31.972 1.00 80.81 73 SER A O 1
ATOM 583 N N . GLN A 1 74 ? -15.019 -5.878 31.095 1.00 79.62 74 GLN A N 1
ATOM 584 C CA . GLN A 1 74 ? -15.737 -6.247 32.314 1.00 79.62 74 GLN A CA 1
ATOM 585 C C . GLN A 1 74 ? -16.038 -7.746 32.258 1.00 79.62 74 GLN A C 1
ATOM 587 O O . GLN A 1 74 ? -16.660 -8.218 31.307 1.00 79.62 74 GLN A O 1
ATOM 592 N N . ALA A 1 75 ? -15.566 -8.500 33.249 1.00 81.56 75 ALA A N 1
ATOM 593 C CA . ALA A 1 75 ? -15.926 -9.902 33.401 1.00 81.56 75 ALA A CA 1
ATOM 594 C C . ALA A 1 75 ? -17.285 -9.985 34.107 1.00 81.56 75 ALA A C 1
ATOM 596 O O . ALA A 1 75 ? -17.440 -9.471 35.213 1.00 81.56 75 ALA A O 1
ATOM 597 N N . ILE A 1 76 ? -18.266 -10.624 33.470 1.00 83.25 76 ILE A N 1
ATOM 598 C CA . ILE A 1 76 ? -19.550 -10.952 34.094 1.00 83.25 76 ILE A CA 1
ATOM 599 C C . ILE A 1 76 ? -19.471 -12.419 34.506 1.00 83.25 76 ILE A C 1
ATOM 601 O O . ILE A 1 76 ? -19.222 -13.286 33.668 1.00 83.25 76 ILE A O 1
ATOM 605 N N . ALA A 1 77 ? -19.649 -12.695 35.797 1.00 82.12 77 ALA A N 1
ATOM 606 C CA . ALA A 1 77 ? -19.771 -14.063 36.277 1.00 82.12 77 ALA A CA 1
ATOM 607 C C . ALA A 1 77 ? -21.074 -14.675 35.741 1.00 82.12 77 ALA A C 1
ATOM 609 O O . ALA A 1 77 ? -22.133 -14.047 35.810 1.00 82.12 77 ALA A O 1
ATOM 610 N N . LEU A 1 78 ? -21.000 -15.897 35.211 1.00 81.62 78 LEU A N 1
ATOM 611 C CA . LEU A 1 78 ? -22.191 -16.665 34.860 1.00 81.62 78 LEU A CA 1
ATOM 612 C C . LEU A 1 78 ? -22.978 -16.959 36.141 1.00 81.62 78 LEU A C 1
ATOM 614 O O . LEU A 1 78 ? -22.404 -17.413 37.133 1.00 81.62 78 LEU A O 1
ATOM 618 N N . GLN A 1 79 ? -24.283 -16.689 36.125 1.00 80.62 79 GLN A N 1
ATOM 619 C CA . GLN A 1 79 ? -25.159 -17.097 37.218 1.00 80.62 79 GLN A CA 1
ATOM 620 C C . GLN A 1 79 ? -25.164 -18.627 37.287 1.00 80.62 79 GLN A C 1
ATOM 622 O O . GLN A 1 79 ? -25.341 -19.299 36.273 1.00 80.62 79 GLN A O 1
ATOM 627 N N . LYS A 1 80 ? -24.915 -19.174 38.480 1.00 76.69 80 LYS A N 1
ATOM 628 C CA . LYS A 1 80 ? -25.023 -20.611 38.731 1.00 76.69 80 LYS A CA 1
ATOM 629 C C . LYS A 1 80 ? -26.496 -21.000 38.603 1.00 76.69 80 LYS A C 1
ATOM 631 O O . LYS A 1 80 ? -27.336 -20.375 39.249 1.00 76.69 80 LYS A O 1
ATOM 636 N N . GLU A 1 81 ? -26.786 -22.006 37.781 1.00 72.56 81 GLU A N 1
ATOM 637 C CA . GLU A 1 81 ? -28.124 -22.597 37.689 1.00 72.56 81 GLU A CA 1
ATOM 638 C C . GLU A 1 81 ? -28.616 -22.973 39.099 1.00 72.56 81 GLU A C 1
ATOM 640 O O . GLU A 1 81 ? -27.852 -23.575 39.866 1.00 72.56 81 GLU A O 1
ATOM 645 N N . PRO A 1 82 ? -29.844 -22.590 39.490 1.00 68.81 82 PRO A N 1
ATOM 646 C CA . PRO A 1 82 ? -30.347 -22.868 40.823 1.00 68.81 82 PRO A CA 1
ATOM 647 C C . PRO A 1 82 ? -30.505 -24.377 41.008 1.00 68.81 82 PRO A C 1
ATOM 649 O O . PRO A 1 82 ? -31.208 -25.051 40.264 1.00 68.81 82 PRO A O 1
ATOM 652 N N . GLU A 1 83 ? -29.877 -24.907 42.052 1.00 64.50 83 GLU A N 1
ATOM 653 C CA . GLU A 1 83 ? -29.767 -26.354 42.285 1.00 64.50 83 GLU A CA 1
ATOM 654 C C . GLU A 1 83 ? -31.117 -27.001 42.660 1.00 64.50 83 GLU A C 1
ATOM 656 O O . GLU A 1 83 ? -31.241 -28.218 42.654 1.00 64.50 83 GLU A O 1
ATOM 661 N N . ASN A 1 84 ? -32.152 -26.190 42.931 1.00 64.44 84 ASN A N 1
ATOM 662 C CA . ASN A 1 84 ? -33.422 -26.622 43.522 1.00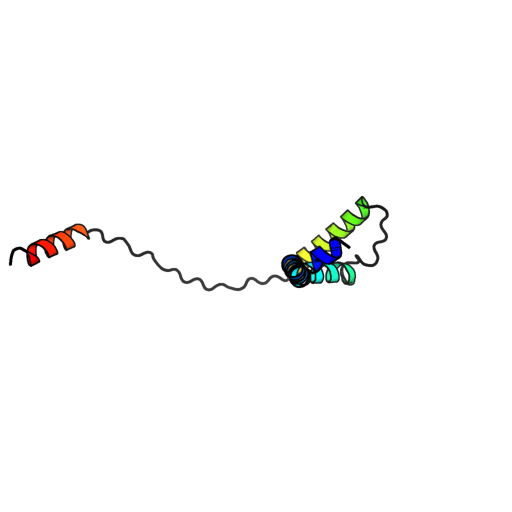 64.44 84 ASN A CA 1
ATOM 663 C C . ASN A 1 84 ? -34.681 -26.014 42.867 1.00 64.44 84 ASN A C 1
ATOM 665 O O . ASN A 1 84 ? -35.704 -25.834 43.533 1.00 64.44 84 ASN A O 1
ATOM 669 N N . THR A 1 85 ? -34.662 -25.719 41.564 1.00 60.16 85 THR A N 1
ATOM 670 C CA . THR A 1 85 ? -35.843 -25.200 40.835 1.00 60.16 85 THR A CA 1
ATOM 671 C C . THR A 1 85 ? -37.063 -26.123 40.964 1.00 6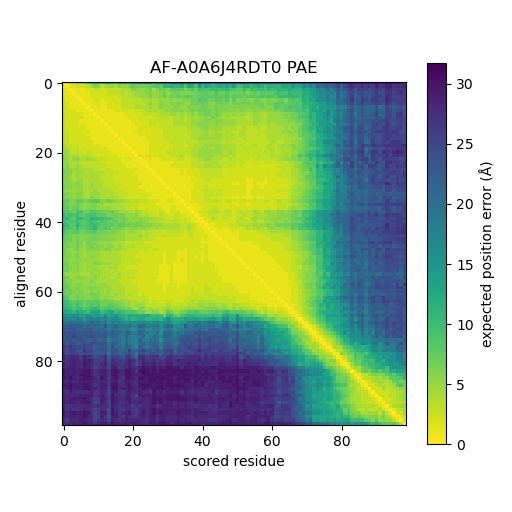0.16 85 THR A C 1
ATOM 673 O O . THR A 1 85 ? -38.191 -25.651 41.109 1.00 60.16 85 THR A O 1
ATOM 676 N N . PHE A 1 86 ? -36.833 -27.441 41.009 1.00 65.19 86 PHE A N 1
ATOM 677 C CA . PHE A 1 86 ? -37.881 -28.456 41.146 1.00 65.19 86 PHE A CA 1
ATOM 678 C C . PHE A 1 86 ? -38.609 -28.409 42.495 1.00 65.19 86 PHE A C 1
ATOM 680 O O . PHE A 1 86 ? -39.832 -28.540 42.534 1.00 65.19 86 PHE A O 1
ATOM 687 N N . LEU A 1 87 ? -37.887 -28.192 43.601 1.00 66.25 87 LEU A N 1
ATOM 688 C CA . LEU A 1 87 ? -38.494 -28.160 44.935 1.00 66.25 87 LEU A CA 1
ATOM 689 C C . LEU A 1 87 ? -39.361 -26.908 45.122 1.00 66.25 87 LEU A C 1
ATOM 691 O O . LEU A 1 87 ? -40.435 -27.000 45.707 1.00 66.25 87 LEU A O 1
ATOM 695 N N . CYS A 1 88 ? -38.939 -25.763 44.572 1.00 62.62 88 CYS A N 1
ATOM 696 C CA . CYS A 1 88 ? -39.712 -24.517 44.604 1.00 62.62 88 CYS A CA 1
ATOM 697 C C . CYS A 1 88 ? -40.997 -24.602 43.763 1.00 62.62 88 CYS A C 1
ATOM 699 O O . CYS A 1 88 ? -42.051 -24.143 44.196 1.00 62.62 88 CYS A O 1
ATOM 701 N N . GLN A 1 89 ? -40.940 -25.239 42.589 1.00 68.12 89 GLN A N 1
ATOM 702 C CA . GLN A 1 89 ? -42.147 -25.514 41.808 1.00 68.12 89 GLN A CA 1
ATOM 703 C C . GLN A 1 89 ? -43.093 -26.454 42.558 1.00 68.12 89 GLN A C 1
ATOM 705 O O . GLN A 1 89 ? -44.279 -26.160 42.663 1.00 68.12 89 GLN A O 1
ATOM 710 N N . TYR A 1 90 ? -42.585 -27.549 43.129 1.00 69.00 90 TYR A N 1
ATOM 711 C CA . TYR A 1 90 ? -43.409 -28.522 43.848 1.00 69.00 90 TYR A CA 1
ATOM 712 C C . TYR A 1 90 ? -44.111 -27.923 45.076 1.00 69.00 90 TYR A C 1
ATOM 714 O O . TYR A 1 90 ? -45.288 -28.204 45.311 1.00 69.00 90 TYR A O 1
ATOM 722 N N . THR A 1 91 ? -43.432 -27.071 45.849 1.00 68.81 91 THR A N 1
ATOM 723 C CA . THR A 1 91 ? -44.067 -26.376 46.978 1.00 68.81 91 THR A CA 1
ATOM 724 C C . THR A 1 91 ? -45.103 -25.356 46.511 1.00 68.81 91 THR A C 1
ATOM 726 O O . THR A 1 91 ? -46.176 -25.304 47.104 1.00 68.81 91 THR A O 1
ATOM 729 N N . ALA A 1 92 ? -44.841 -24.615 45.427 1.00 71.31 92 ALA A N 1
ATOM 730 C CA . ALA A 1 92 ? -45.787 -23.652 44.854 1.00 71.31 92 ALA A CA 1
ATOM 731 C C . ALA A 1 92 ? -47.059 -24.309 44.286 1.00 71.31 92 ALA A C 1
ATOM 733 O O . ALA A 1 92 ? -48.153 -23.773 44.450 1.00 71.31 92 ALA A O 1
ATOM 734 N N . TYR A 1 93 ? -46.946 -25.480 43.649 1.00 69.31 93 TYR A N 1
ATOM 735 C CA . TYR A 1 93 ? -48.122 -26.238 43.208 1.00 69.31 93 TYR A CA 1
ATOM 736 C C . TYR A 1 93 ? -48.952 -26.728 44.397 1.00 69.31 93 TYR A C 1
ATOM 738 O O . TYR A 1 93 ? -50.174 -26.617 44.372 1.00 69.31 93 TYR A O 1
ATOM 746 N N . ASN A 1 94 ? -48.308 -27.229 45.454 1.00 66.62 94 ASN A N 1
ATOM 747 C CA . ASN A 1 94 ? -49.029 -27.744 46.617 1.00 66.62 94 ASN A CA 1
ATOM 748 C C . ASN A 1 94 ? -49.750 -26.648 47.410 1.00 66.62 94 ASN A C 1
ATOM 750 O O . ASN A 1 94 ? -50.864 -26.874 47.871 1.00 66.62 94 ASN A O 1
ATOM 754 N N . THR A 1 95 ? -49.176 -25.451 47.543 1.00 67.56 95 THR A N 1
ATOM 755 C CA . THR A 1 95 ? -49.846 -24.345 48.244 1.00 67.56 95 THR A CA 1
ATOM 756 C C . THR A 1 95 ? -51.026 -23.757 47.473 1.00 67.56 95 THR A C 1
ATOM 758 O O . THR A 1 95 ? -51.946 -23.261 48.114 1.00 67.56 95 THR A O 1
ATOM 761 N N . LEU A 1 96 ? -51.019 -23.819 46.137 1.00 67.94 96 LEU A N 1
ATOM 762 C CA . LEU A 1 96 ? -52.104 -23.309 45.286 1.00 67.94 96 LEU A CA 1
ATOM 763 C C . LEU A 1 96 ? -53.271 -24.290 45.100 1.00 67.94 96 LEU A C 1
ATOM 765 O O . LEU A 1 96 ? -54.358 -23.851 44.738 1.00 67.94 96 LEU A O 1
ATOM 769 N N . PHE A 1 97 ? -53.053 -25.594 45.299 1.00 60.06 97 PHE A N 1
ATOM 770 C CA . PHE A 1 97 ? -54.072 -26.630 45.066 1.00 60.06 97 PHE A CA 1
ATOM 771 C C . PHE A 1 97 ? -54.626 -27.286 46.342 1.00 60.06 97 PHE A C 1
ATOM 773 O O . PHE A 1 97 ? -55.663 -27.940 46.264 1.00 60.06 97 PHE A O 1
ATOM 780 N N . PHE A 1 98 ? -53.956 -27.140 47.493 1.00 61.56 98 PHE A N 1
ATOM 781 C CA . PHE A 1 98 ? -54.349 -27.790 48.756 1.00 61.56 98 PHE A CA 1
ATOM 782 C C . PHE A 1 98 ? -54.613 -26.825 49.937 1.00 61.56 98 PHE A C 1
ATOM 784 O O . PHE A 1 98 ? -54.743 -27.294 51.067 1.00 61.56 98 PHE A O 1
ATOM 791 N N . ASN A 1 99 ? -54.723 -25.511 49.698 1.00 53.81 99 ASN A N 1
ATOM 792 C CA . ASN A 1 99 ? -55.385 -24.551 50.606 1.00 53.81 99 ASN A CA 1
ATOM 793 C C . ASN A 1 99 ? -56.702 -24.086 49.985 1.00 53.81 99 ASN A C 1
ATOM 795 O O . ASN A 1 99 ? -57.633 -23.786 50.763 1.00 53.81 99 ASN A O 1
#

Sequence (99 aa):
MRAFARQQSRKGKRMKRLRQSTVEPVFGSLIHYYGLRRIGVRGKAGASKVMLLAATAFNLKKYLKFKPVAVISQAIALQKEPENTFLCQYTAYNTLFFN

InterPro domains:
  IPR025668 Transposase DDE domain [PF13751] (4-63)

Solvent-accessible surface area (backbone atoms only — not comparable to full-atom values): 6126 Å² total; per-residue (Å²): 116,71,68,60,55,48,45,70,32,74,66,30,46,51,53,50,52,52,42,58,76,58,52,46,62,55,52,52,45,37,33,75,76,50,50,58,72,71,67,85,60,74,60,72,70,46,45,51,50,53,51,50,52,35,51,50,53,52,50,50,56,51,56,75,67,60,72,84,77,86,75,90,78,82,87,77,80,79,83,75,80,72,94,53,62,66,59,57,50,53,52,54,54,48,60,75,75,75,114